Protein AF-A0A557QR91-F1 (afdb_monomer)

Nearest PDB structures (foldseek):
  4kzx-assembly1_a  TM=5.414E-01  e=2.200E-01  Oryctolagus cuniculus

Foldseek 3Di:
DDPPPPLVQQPQLDAQDPDDVSNVSNVVNNVVVVFAWFAAPPPRDTDTPSQWDPDWDWDWDQDPVGTDIDTGTHGPVRPDVVVVPPDDD

Organism: NCBI:txid1629404

Structure (mmCIF, N/CA/C/O backbone):
data_AF-A0A557QR91-F1
#
_entry.id   AF-A0A557QR91-F1
#
loop_
_atom_site.group_PDB
_atom_site.id
_atom_site.type_symbol
_atom_site.label_atom_id
_atom_site.label_alt_id
_atom_site.label_comp_id
_atom_site.label_asym_id
_atom_site.label_entity_id
_atom_site.label_seq_id
_atom_site.pdbx_PDB_ins_code
_atom_site.Cartn_x
_atom_site.Cartn_y
_atom_site.Cartn_z
_atom_site.occupancy
_atom_site.B_iso_or_equiv
_atom_site.auth_s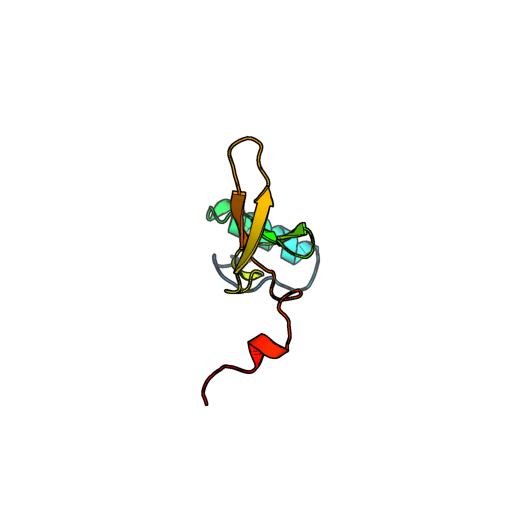eq_id
_atom_site.auth_comp_id
_atom_site.auth_asym_id
_atom_site.auth_atom_id
_atom_site.pdbx_PDB_model_num
ATOM 1 N N . MET A 1 1 ? 23.557 9.257 -34.140 1.00 37.56 1 MET A N 1
ATOM 2 C CA . MET A 1 1 ? 23.402 8.391 -32.955 1.00 37.56 1 MET A CA 1
ATOM 3 C C . MET A 1 1 ? 22.226 8.926 -32.166 1.00 37.56 1 MET A C 1
ATOM 5 O O . MET A 1 1 ? 22.362 9.963 -31.533 1.00 37.56 1 MET A O 1
ATOM 9 N N . ALA A 1 2 ? 21.056 8.310 -32.322 1.00 38.31 2 ALA A N 1
ATOM 10 C CA . ALA A 1 2 ? 19.893 8.634 -31.512 1.00 38.31 2 ALA A CA 1
ATOM 11 C C . ALA A 1 2 ? 20.053 7.885 -30.188 1.00 38.31 2 ALA A C 1
ATOM 13 O O . ALA A 1 2 ? 20.057 6.657 -30.170 1.00 38.31 2 ALA A O 1
ATOM 14 N N . CYS A 1 3 ? 20.263 8.620 -29.099 1.00 35.41 3 CYS A N 1
ATOM 15 C CA . CYS A 1 3 ? 20.089 8.077 -27.760 1.00 35.41 3 CYS A CA 1
ATOM 16 C C . CYS A 1 3 ? 18.578 7.994 -27.524 1.00 35.41 3 CYS A C 1
ATOM 18 O O . CYS A 1 3 ? 17.980 8.900 -26.948 1.00 35.41 3 CYS A O 1
ATOM 20 N N . GLU A 1 4 ? 17.949 6.959 -28.074 1.00 42.22 4 GLU A N 1
ATOM 21 C CA . GLU A 1 4 ? 16.585 6.591 -27.724 1.00 42.22 4 GLU A CA 1
ATOM 22 C C . GLU A 1 4 ? 16.660 6.087 -26.283 1.00 42.22 4 GLU A C 1
ATOM 24 O O . GLU A 1 4 ? 17.168 5.005 -25.999 1.00 42.22 4 GLU A O 1
ATOM 29 N N . LEU A 1 5 ? 16.283 6.954 -25.345 1.00 47.50 5 LEU A N 1
ATOM 30 C CA . LEU A 1 5 ? 16.027 6.562 -23.970 1.00 47.50 5 LEU A CA 1
ATOM 31 C C . LEU A 1 5 ? 14.871 5.565 -24.041 1.00 47.50 5 LEU A C 1
ATOM 33 O O . LEU A 1 5 ? 13.710 5.977 -24.060 1.00 47.50 5 LEU A O 1
ATOM 37 N N . GLU A 1 6 ? 15.185 4.270 -24.120 1.00 46.97 6 GLU A N 1
ATOM 38 C CA . GLU A 1 6 ? 14.276 3.201 -23.725 1.00 46.97 6 GLU A CA 1
ATOM 39 C C . GLU A 1 6 ? 13.943 3.449 -22.251 1.00 46.97 6 GLU A C 1
ATOM 41 O O . GLU A 1 6 ? 14.542 2.893 -21.335 1.00 46.97 6 GLU A O 1
ATOM 46 N N . GLN A 1 7 ? 13.012 4.374 -22.010 1.00 50.22 7 GLN A N 1
ATOM 47 C CA . GLN A 1 7 ? 12.280 4.453 -20.765 1.00 50.22 7 GLN A CA 1
ATOM 48 C C . GLN A 1 7 ? 11.565 3.117 -20.690 1.00 50.22 7 GLN A C 1
ATOM 50 O O . GLN A 1 7 ? 10.559 2.916 -21.377 1.00 50.22 7 GLN A O 1
ATOM 55 N N . ASN A 1 8 ? 12.172 2.187 -19.953 1.00 51.44 8 ASN A N 1
ATOM 56 C CA . ASN A 1 8 ? 11.668 0.853 -19.699 1.00 51.44 8 ASN A CA 1
ATOM 57 C C . ASN A 1 8 ? 10.193 1.017 -19.325 1.00 51.44 8 ASN A C 1
ATOM 59 O O . ASN A 1 8 ? 9.867 1.538 -18.259 1.00 51.44 8 ASN A O 1
ATOM 63 N N . THR A 1 9 ? 9.302 0.754 -20.282 1.00 56.53 9 THR A N 1
ATOM 64 C CA . THR A 1 9 ? 7.908 1.184 -20.195 1.00 56.53 9 THR A CA 1
ATOM 65 C C . THR A 1 9 ? 7.225 0.213 -19.254 1.00 56.53 9 THR A C 1
ATOM 67 O O . THR A 1 9 ? 6.653 -0.790 -19.682 1.00 56.53 9 THR A O 1
ATOM 70 N N . TYR A 1 10 ? 7.348 0.472 -17.951 1.00 58.44 10 TYR A N 1
ATOM 71 C CA . TYR A 1 10 ? 6.635 -0.270 -16.930 1.00 58.44 10 TYR A CA 1
ATOM 72 C C . TYR A 1 10 ? 5.153 -0.168 -17.265 1.00 58.44 10 TYR A C 1
ATOM 74 O O . TYR A 1 10 ? 4.562 0.916 -17.270 1.00 58.44 10 TYR A O 1
ATOM 82 N N . LYS A 1 11 ? 4.562 -1.306 -17.627 1.00 58.31 11 LYS A N 1
ATOM 83 C CA . LYS A 1 11 ? 3.145 -1.355 -17.955 1.00 58.31 11 LYS A CA 1
ATOM 84 C C . LYS A 1 11 ? 2.347 -0.993 -16.698 1.00 58.31 11 LYS A C 1
ATOM 86 O O . LYS A 1 11 ? 2.706 -1.411 -15.589 1.00 58.31 11 LYS A O 1
ATOM 91 N N . PRO A 1 12 ? 1.256 -0.224 -16.834 1.00 58.53 12 PRO A N 1
ATOM 92 C CA . PRO A 1 12 ? 0.367 0.018 -15.711 1.00 58.53 12 PRO A CA 1
ATOM 93 C C . PRO A 1 12 ? -0.169 -1.327 -15.204 1.00 58.53 12 PRO A C 1
ATOM 95 O O . PRO A 1 12 ? -0.787 -2.070 -15.964 1.00 58.53 12 PRO A O 1
ATOM 98 N N . GLY A 1 13 ? 0.107 -1.654 -13.939 1.00 60.81 13 GLY A N 1
ATOM 99 C CA . GLY A 1 13 ? -0.282 -2.938 -13.336 1.00 60.81 13 GLY A CA 1
ATOM 100 C C . GLY A 1 13 ? 0.819 -3.994 -13.172 1.00 60.81 13 GLY A C 1
ATOM 101 O O . GLY A 1 13 ? 0.530 -5.036 -12.592 1.00 60.81 13 GLY A O 1
ATOM 102 N N . ASP A 1 14 ? 2.053 -3.746 -13.615 1.00 70.62 14 ASP A N 1
ATOM 103 C CA . ASP A 1 14 ? 3.174 -4.671 -13.376 1.00 70.62 14 ASP A CA 1
ATOM 104 C C . ASP A 1 14 ? 3.558 -4.719 -11.876 1.00 70.62 14 ASP A C 1
ATOM 106 O O . ASP A 1 14 ? 3.436 -3.685 -11.201 1.00 70.62 14 ASP A O 1
ATOM 110 N N . PRO A 1 15 ? 3.991 -5.870 -11.317 1.00 68.00 15 PRO A N 1
ATOM 111 C CA . PRO A 1 15 ? 4.473 -5.945 -9.937 1.00 68.00 15 PRO A CA 1
ATOM 112 C C . PRO A 1 15 ? 5.636 -4.975 -9.686 1.00 68.00 15 PRO A C 1
ATOM 114 O O . PRO A 1 15 ? 6.464 -4.728 -10.558 1.00 68.00 15 PRO A O 1
ATOM 117 N N . ALA A 1 16 ? 5.697 -4.416 -8.475 1.00 76.50 16 ALA A N 1
ATOM 118 C CA . ALA A 1 16 ? 6.749 -3.472 -8.117 1.00 76.50 16 ALA A CA 1
ATOM 119 C C . ALA A 1 16 ? 8.134 -4.156 -8.187 1.00 76.50 16 ALA A C 1
ATOM 121 O O . ALA A 1 16 ? 8.304 -5.214 -7.568 1.00 76.50 16 ALA A O 1
ATOM 122 N N . PRO A 1 17 ? 9.112 -3.577 -8.909 1.00 79.19 17 PRO A N 1
ATOM 123 C CA . PRO A 1 17 ? 10.455 -4.137 -8.995 1.00 79.19 17 PRO A CA 1
ATOM 124 C C . PRO A 1 17 ? 11.192 -4.027 -7.655 1.00 79.19 17 PRO A C 1
ATOM 126 O O . 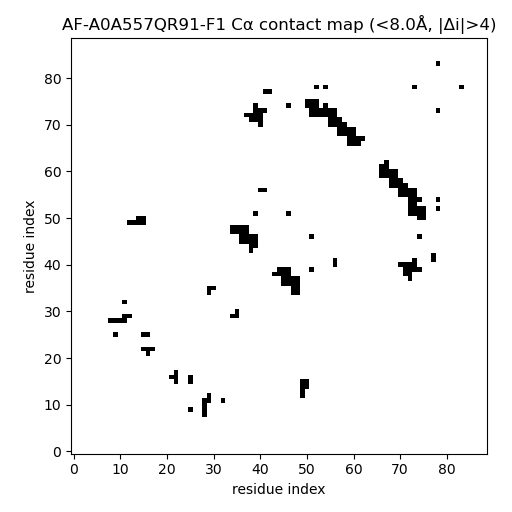PRO A 1 17 ? 10.891 -3.166 -6.822 1.00 79.19 17 PRO A O 1
ATOM 129 N N . ASP A 1 18 ? 12.187 -4.894 -7.464 1.00 71.12 18 ASP A N 1
ATOM 130 C CA . ASP A 1 18 ? 13.137 -4.760 -6.361 1.00 71.12 18 ASP A CA 1
ATOM 131 C C . ASP A 1 18 ? 14.209 -3.719 -6.730 1.00 71.12 18 ASP A C 1
ATOM 133 O O . ASP A 1 18 ? 14.704 -3.692 -7.859 1.00 71.12 18 ASP A O 1
ATOM 137 N N . GLY A 1 19 ? 14.543 -2.836 -5.786 1.00 78.62 19 GLY A N 1
ATOM 138 C CA . GLY A 1 19 ? 15.510 -1.753 -5.982 1.00 78.62 19 GLY A CA 1
ATOM 139 C C . GLY A 1 19 ? 14.892 -0.351 -5.988 1.00 78.62 19 GLY A C 1
ATOM 140 O O . GLY A 1 19 ? 13.847 -0.095 -6.577 1.00 78.62 19 GLY A O 1
ATOM 141 N N . TYR A 1 20 ? 15.573 0.589 -5.326 1.00 74.94 20 TYR A N 1
ATOM 142 C CA . TYR A 1 20 ? 15.078 1.952 -5.099 1.00 74.94 20 TYR A CA 1
ATOM 143 C C . TYR A 1 20 ? 14.841 2.732 -6.401 1.00 74.94 20 TYR A C 1
ATOM 145 O O . TYR A 1 20 ? 13.752 3.259 -6.598 1.00 74.94 20 TYR A O 1
ATOM 153 N N . LEU A 1 21 ? 15.827 2.773 -7.309 1.00 82.31 21 LEU A N 1
ATOM 154 C CA . LEU A 1 21 ? 15.701 3.513 -8.574 1.00 82.31 21 LEU A CA 1
ATOM 155 C C . LEU A 1 21 ? 14.547 2.976 -9.433 1.00 82.31 21 LEU A C 1
ATOM 157 O O . LEU A 1 21 ? 13.681 3.741 -9.846 1.00 82.31 21 LEU A O 1
ATOM 161 N N . ALA A 1 22 ? 14.492 1.653 -9.609 1.00 80.38 22 ALA A N 1
ATOM 162 C CA . ALA A 1 22 ? 13.446 1.002 -10.390 1.00 80.38 22 ALA A CA 1
ATOM 163 C C . ALA A 1 22 ? 12.055 1.208 -9.769 1.00 80.38 22 ALA A C 1
ATOM 165 O O . ALA A 1 22 ? 11.081 1.415 -10.490 1.00 80.38 22 ALA A O 1
ATOM 166 N N . TRP A 1 23 ? 11.955 1.201 -8.433 1.00 82.00 23 TRP A N 1
ATOM 167 C CA . TRP A 1 23 ? 10.705 1.502 -7.736 1.00 82.00 23 TRP A CA 1
ATOM 168 C C . TRP A 1 23 ? 10.242 2.937 -7.990 1.00 82.00 23 TRP A C 1
ATOM 170 O O . TRP A 1 23 ? 9.051 3.157 -8.192 1.00 82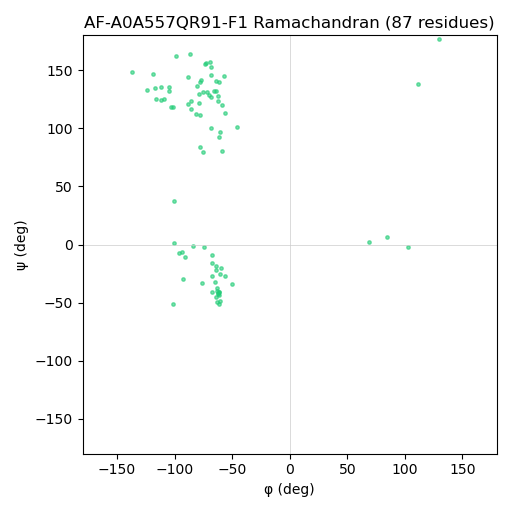.00 23 TRP A O 1
ATOM 180 N N . HIS A 1 24 ? 11.163 3.903 -8.016 1.00 82.00 24 HIS A N 1
ATOM 181 C CA . HIS A 1 24 ? 10.840 5.294 -8.328 1.00 82.00 24 HIS A CA 1
ATOM 182 C C . HIS A 1 24 ? 10.301 5.445 -9.755 1.00 82.00 24 HIS A C 1
ATOM 184 O O . HIS A 1 24 ? 9.218 5.999 -9.929 1.00 82.00 24 HIS A O 1
ATOM 190 N N . GLU A 1 25 ? 10.989 4.884 -10.750 1.00 81.69 25 GLU A N 1
ATOM 191 C CA . GLU A 1 25 ? 10.554 4.936 -12.154 1.00 81.69 25 GLU A CA 1
ATOM 192 C C . GLU A 1 25 ? 9.195 4.242 -12.359 1.00 81.69 25 GLU A C 1
ATOM 194 O O . GLU A 1 25 ? 8.304 4.757 -13.040 1.00 81.69 25 GLU A O 1
ATOM 199 N N . TRP A 1 26 ? 8.995 3.095 -11.707 1.00 82.25 26 TRP A N 1
ATOM 200 C CA . TRP A 1 26 ? 7.721 2.381 -11.706 1.00 82.25 26 TRP A CA 1
ATOM 201 C C . TRP A 1 26 ? 6.609 3.196 -11.030 1.00 82.25 26 TRP A C 1
ATOM 203 O O . TRP A 1 26 ? 5.513 3.317 -11.576 1.00 82.25 26 TRP A O 1
ATOM 213 N N . ALA A 1 27 ? 6.879 3.796 -9.869 1.00 81.38 27 ALA A N 1
ATOM 214 C CA . ALA A 1 27 ? 5.918 4.617 -9.139 1.00 81.38 27 ALA A CA 1
ATOM 215 C C . ALA A 1 27 ? 5.481 5.833 -9.970 1.00 81.38 27 ALA A C 1
ATOM 217 O O . ALA A 1 27 ? 4.291 6.150 -10.020 1.00 81.38 27 ALA A O 1
ATOM 218 N N . GLU A 1 28 ? 6.410 6.478 -10.679 1.00 81.56 28 GLU A N 1
ATOM 219 C CA . GLU A 1 28 ? 6.089 7.563 -11.607 1.00 81.56 28 GLU A CA 1
ATOM 220 C C . GLU A 1 28 ? 5.193 7.090 -12.760 1.00 81.56 28 GLU A C 1
ATOM 222 O O . GLU A 1 28 ? 4.198 7.753 -13.074 1.00 81.56 28 GLU A O 1
ATOM 227 N N . ALA A 1 29 ? 5.467 5.916 -13.339 1.00 81.31 29 ALA A N 1
ATOM 228 C CA . ALA A 1 29 ? 4.620 5.322 -14.372 1.00 81.31 29 ALA A CA 1
ATOM 229 C C . ALA A 1 29 ? 3.198 5.019 -13.859 1.00 81.31 29 ALA A C 1
ATOM 231 O O . ALA A 1 29 ? 2.216 5.345 -14.534 1.00 81.31 29 ALA A O 1
ATOM 232 N N . GLN A 1 30 ? 3.058 4.469 -12.646 1.00 79.06 30 GLN A N 1
ATOM 233 C CA . GLN A 1 30 ? 1.747 4.190 -12.047 1.00 79.06 30 GLN A CA 1
ATOM 234 C C . GLN A 1 30 ? 0.976 5.477 -11.708 1.00 79.06 30 GLN A C 1
ATOM 236 O O . GLN A 1 30 ? -0.228 5.561 -11.965 1.00 79.06 30 GLN A O 1
ATOM 241 N N . HIS A 1 31 ? 1.651 6.507 -11.185 1.00 78.62 31 HIS A N 1
ATOM 242 C CA . HIS A 1 31 ? 1.046 7.822 -10.957 1.00 78.62 31 HIS A CA 1
ATOM 243 C C . HIS A 1 31 ? 0.577 8.470 -12.266 1.00 78.62 31 HIS A C 1
ATOM 245 O O . HIS A 1 31 ? -0.532 9.006 -12.319 1.00 78.62 31 HIS A O 1
ATOM 251 N N . LYS A 1 32 ? 1.373 8.380 -13.339 1.00 79.31 32 LYS A N 1
ATOM 252 C CA . LYS A 1 32 ? 0.997 8.879 -14.670 1.00 79.31 32 LYS A CA 1
ATOM 253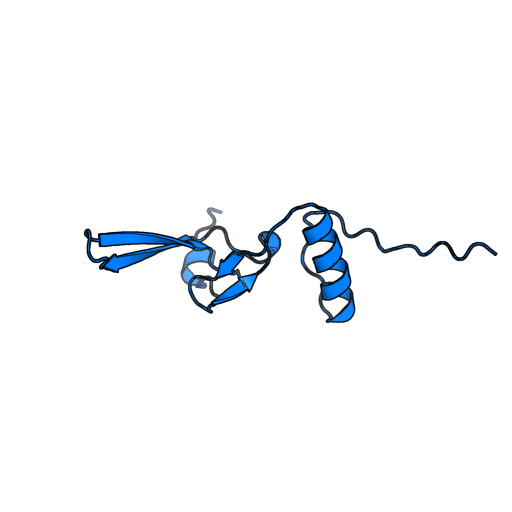 C C . LYS A 1 32 ? -0.192 8.118 -15.261 1.00 79.31 32 LYS A C 1
ATOM 255 O O . LYS A 1 32 ? -1.017 8.717 -15.944 1.00 79.31 32 LYS A O 1
ATOM 260 N N . ALA A 1 33 ? -0.319 6.830 -14.949 1.00 77.19 33 ALA A N 1
ATOM 261 C CA . ALA A 1 33 ? -1.481 6.011 -15.291 1.00 77.19 33 ALA A CA 1
ATOM 262 C C . ALA A 1 33 ? -2.726 6.297 -14.421 1.00 77.19 33 ALA A C 1
ATOM 264 O O . ALA A 1 33 ? -3.782 5.708 -14.644 1.00 77.19 33 ALA A O 1
ATOM 265 N N . GLY A 1 34 ? -2.632 7.201 -13.439 1.00 80.94 34 GLY A N 1
ATOM 266 C CA . GLY A 1 34 ? -3.752 7.613 -12.591 1.00 80.94 34 GLY A CA 1
ATOM 267 C C . GLY A 1 34 ? -4.015 6.701 -11.392 1.00 80.94 34 GLY A C 1
ATOM 268 O O . GLY A 1 34 ? -4.994 6.913 -10.670 1.00 80.94 34 GLY A O 1
ATOM 269 N N . LEU A 1 35 ? -3.154 5.712 -11.132 1.00 82.62 35 LEU A N 1
ATOM 270 C CA . LEU A 1 35 ? -3.252 4.910 -9.916 1.00 82.62 35 LEU A CA 1
ATOM 271 C C . LEU A 1 35 ? -2.826 5.747 -8.712 1.00 82.62 35 LEU A C 1
ATOM 273 O O . LEU A 1 35 ? -1.779 6.391 -8.709 1.00 82.62 35 LEU A O 1
ATOM 277 N N . ARG A 1 36 ? -3.650 5.722 -7.664 1.00 83.94 36 ARG A N 1
ATOM 278 C CA . ARG A 1 36 ? -3.371 6.420 -6.408 1.00 83.94 36 ARG A CA 1
ATOM 279 C C . ARG A 1 36 ? -2.946 5.440 -5.336 1.00 83.94 36 ARG A C 1
ATOM 281 O O . ARG A 1 36 ? -3.592 4.410 -5.133 1.00 83.94 36 ARG A O 1
ATOM 288 N N . GLN A 1 37 ? -1.902 5.817 -4.611 1.00 86.44 37 GLN A N 1
ATOM 289 C CA . GLN A 1 37 ? -1.509 5.125 -3.395 1.00 86.44 37 GLN A CA 1
ATOM 290 C C . GLN A 1 37 ? -2.641 5.207 -2.368 1.00 86.44 37 GLN A C 1
ATOM 292 O O . GLN A 1 37 ? -3.294 6.244 -2.223 1.00 86.44 37 GLN A O 1
ATOM 297 N N . LYS A 1 38 ? -2.871 4.110 -1.649 1.00 88.19 38 LYS A N 1
ATOM 298 C CA . LYS A 1 38 ? -3.788 4.067 -0.509 1.00 88.19 38 LYS A CA 1
ATOM 299 C C . LYS A 1 38 ? -3.010 3.684 0.740 1.00 88.19 38 LYS A C 1
ATOM 301 O O . LYS A 1 38 ? -2.042 2.923 0.684 1.00 88.19 38 LYS A O 1
ATOM 306 N N . GLN A 1 39 ? -3.433 4.230 1.871 1.00 89.31 39 GLN A N 1
ATOM 307 C CA . GLN A 1 39 ? -2.822 3.922 3.151 1.00 89.31 39 GLN A CA 1
ATOM 308 C C . GLN A 1 39 ? -3.261 2.535 3.625 1.00 89.31 39 GLN A C 1
ATOM 310 O O . GLN A 1 39 ? -4.450 2.221 3.638 1.00 89.31 39 GLN A O 1
ATOM 315 N N . CYS A 1 40 ? -2.296 1.713 4.034 1.00 89.75 40 CYS A N 1
ATOM 316 C CA . CYS A 1 40 ? -2.576 0.449 4.696 1.00 89.75 40 CYS A CA 1
ATOM 317 C C . CYS A 1 40 ? -3.182 0.701 6.083 1.00 89.75 40 CYS A C 1
ATOM 319 O O . CYS A 1 40 ? -2.562 1.375 6.906 1.00 89.75 40 CYS A O 1
ATOM 321 N N . GLY A 1 41 ? -4.332 0.091 6.380 1.00 84.81 41 GLY A N 1
ATOM 322 C CA . GLY A 1 41 ? -5.023 0.238 7.668 1.00 84.81 41 GLY A CA 1
ATOM 323 C C . GLY A 1 41 ? -4.255 -0.293 8.885 1.00 84.81 41 GLY A C 1
ATOM 324 O O . GLY A 1 41 ? -4.550 0.105 10.005 1.00 84.81 41 GLY A O 1
ATOM 325 N N . ARG A 1 42 ? -3.249 -1.157 8.678 1.00 84.12 42 ARG A N 1
ATOM 326 C CA . ARG A 1 42 ? -2.505 -1.824 9.764 1.00 84.12 42 ARG A CA 1
ATOM 327 C C . ARG A 1 42 ? -1.150 -1.204 10.067 1.00 84.12 42 ARG A C 1
ATOM 329 O O . ARG A 1 42 ? -0.849 -0.922 11.218 1.00 84.12 42 ARG A O 1
ATOM 336 N N . CYS A 1 43 ? -0.316 -1.018 9.045 1.00 88.25 43 CYS A N 1
ATOM 337 C CA . CYS A 1 43 ? 1.018 -0.432 9.218 1.00 88.25 43 CYS A CA 1
ATOM 338 C C . CYS A 1 43 ? 1.070 1.070 8.931 1.00 88.25 43 CYS A C 1
ATOM 340 O O . CYS A 1 43 ? 2.118 1.677 9.121 1.00 88.25 43 CYS A O 1
ATOM 342 N N . GLY A 1 44 ? -0.013 1.668 8.423 1.00 84.12 44 GLY A N 1
ATOM 343 C CA . GLY A 1 44 ? -0.064 3.092 8.093 1.00 84.12 44 GLY A CA 1
ATOM 344 C C . GLY A 1 44 ? 0.802 3.508 6.899 1.00 84.12 44 GLY A C 1
ATOM 345 O O . GLY A 1 44 ? 0.837 4.694 6.574 1.00 84.12 44 GLY A O 1
ATOM 346 N N . LEU A 1 45 ? 1.485 2.567 6.235 1.00 88.12 45 LEU A N 1
ATOM 347 C CA . LEU A 1 45 ? 2.304 2.846 5.056 1.00 88.12 45 LEU A CA 1
ATOM 348 C C . LEU A 1 45 ? 1.432 3.027 3.816 1.00 88.12 45 LEU A C 1
ATOM 350 O O . LEU A 1 45 ? 0.471 2.287 3.601 1.00 88.12 45 LEU A O 1
ATOM 354 N N . TRP A 1 46 ? 1.825 3.977 2.976 1.00 88.00 46 TRP A N 1
ATOM 355 C CA . TRP A 1 46 ? 1.227 4.192 1.667 1.00 88.00 46 TRP A CA 1
ATOM 356 C C . TRP A 1 46 ? 1.767 3.163 0.688 1.00 88.00 46 TRP A C 1
ATOM 358 O O . TRP A 1 46 ? 2.972 2.916 0.625 1.00 88.00 46 TRP A O 1
ATOM 368 N N . ARG A 1 47 ? 0.849 2.500 -0.007 1.00 87.69 47 ARG A N 1
ATOM 369 C CA . ARG A 1 47 ? 1.152 1.435 -0.956 1.00 87.69 47 ARG A CA 1
ATOM 370 C C . ARG A 1 47 ? 0.297 1.612 -2.194 1.00 87.69 47 ARG A C 1
ATOM 372 O O . ARG A 1 47 ? -0.832 2.107 -2.119 1.00 87.69 47 ARG A O 1
ATOM 379 N N . TYR A 1 48 ? 0.835 1.201 -3.330 1.00 87.38 48 TYR A N 1
ATOM 380 C CA . TYR A 1 48 ? 0.058 1.146 -4.557 1.00 87.38 48 TYR A CA 1
ATOM 381 C C . TYR A 1 48 ? -0.951 -0.008 -4.519 1.00 87.38 48 TYR A C 1
ATOM 383 O O . TYR A 1 48 ? -0.725 -0.984 -3.802 1.00 87.38 48 TYR A O 1
ATOM 391 N N . PRO A 1 49 ? -2.049 0.061 -5.293 1.00 84.25 49 PRO A N 1
ATOM 392 C CA . PRO A 1 49 ? -3.040 -1.014 -5.384 1.00 84.25 49 PRO A CA 1
ATOM 393 C C . PRO A 1 49 ? -2.438 -2.397 -5.666 1.00 84.25 49 PRO A C 1
ATOM 395 O O . PRO A 1 49 ? -2.907 -3.379 -5.109 1.00 84.25 49 PRO A O 1
ATOM 398 N N . GLN A 1 50 ? -1.359 -2.463 -6.448 1.00 83.50 50 GLN A N 1
ATOM 399 C CA . GLN A 1 50 ? -0.617 -3.683 -6.779 1.00 83.50 50 GLN A CA 1
ATOM 400 C C . GLN A 1 50 ? 0.124 -4.293 -5.573 1.00 83.50 50 GLN A C 1
ATOM 402 O O . GLN A 1 50 ? 0.369 -5.494 -5.531 1.00 83.50 50 GLN A O 1
ATOM 407 N N . GLU A 1 51 ? 0.490 -3.475 -4.584 1.00 84.00 51 GLU A N 1
ATOM 408 C CA . GLU A 1 51 ? 1.116 -3.912 -3.327 1.00 84.00 51 GLU A CA 1
ATOM 409 C C . GLU A 1 51 ? 0.085 -4.136 -2.201 1.00 84.00 51 GLU A C 1
ATOM 411 O O . GLU A 1 51 ? 0.428 -4.581 -1.092 1.00 84.00 51 GLU A O 1
ATOM 416 N N . LEU A 1 52 ? -1.179 -3.790 -2.458 1.00 86.38 52 LEU A N 1
ATOM 417 C CA . LEU A 1 52 ? -2.294 -4.015 -1.554 1.00 86.38 52 LEU A CA 1
ATOM 418 C C . LEU A 1 52 ? -2.897 -5.397 -1.802 1.00 86.38 52 LEU A C 1
ATOM 420 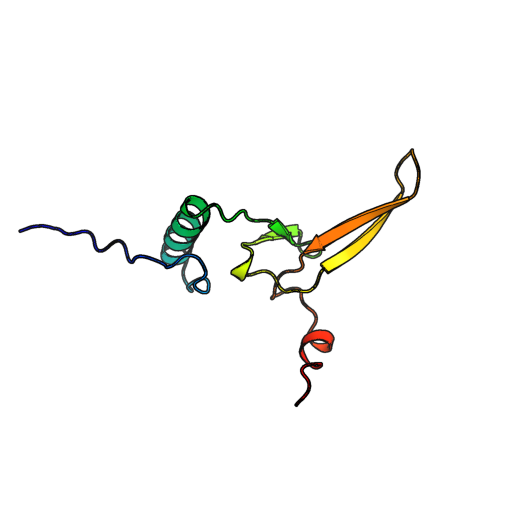O O . LEU A 1 52 ? -2.917 -5.913 -2.912 1.00 86.38 52 LEU A O 1
ATOM 424 N N . SER A 1 53 ? -3.342 -6.022 -0.721 1.00 85.06 53 SER A N 1
ATOM 425 C CA . SER A 1 53 ? -4.115 -7.254 -0.789 1.00 85.06 53 SER A CA 1
ATOM 426 C C . SER A 1 53 ? -5.598 -6.930 -0.946 1.00 85.06 53 SER A C 1
ATOM 428 O O . SER A 1 53 ? -6.028 -5.818 -0.641 1.00 85.06 53 SER A O 1
ATOM 430 N N . ASP A 1 54 ? -6.383 -7.928 -1.342 1.00 82.25 54 ASP A N 1
ATOM 431 C CA . ASP A 1 54 ? -7.848 -7.835 -1.365 1.00 82.25 54 ASP A CA 1
ATOM 432 C C . ASP A 1 54 ? -8.464 -7.739 0.049 1.00 82.25 54 ASP A C 1
ATOM 434 O O . ASP A 1 54 ? -9.645 -7.454 0.217 1.00 82.25 54 ASP A O 1
ATOM 438 N N . ALA A 1 55 ? -7.663 -7.937 1.106 1.00 83.62 55 ALA A N 1
ATOM 439 C CA . ALA A 1 55 ? -8.146 -7.791 2.470 1.00 83.62 55 ALA A CA 1
ATOM 440 C C . ALA A 1 55 ? -8.424 -6.320 2.814 1.00 83.62 55 ALA A C 1
ATOM 442 O O . ALA A 1 55 ? -7.555 -5.447 2.706 1.00 83.62 55 ALA A O 1
ATOM 443 N N . ILE A 1 56 ? -9.630 -6.084 3.322 1.00 84.56 56 ILE A N 1
ATOM 444 C CA . ILE A 1 56 ? -10.083 -4.807 3.864 1.00 84.56 56 ILE A CA 1
ATOM 445 C C . ILE A 1 56 ? -10.263 -4.972 5.373 1.00 84.56 56 ILE A C 1
ATOM 447 O O . ILE A 1 56 ? -10.990 -5.852 5.831 1.00 84.56 56 ILE A O 1
ATOM 451 N N . ASP A 1 57 ? -9.587 -4.126 6.146 1.00 83.12 57 ASP A N 1
ATOM 452 C CA . ASP A 1 57 ? -9.768 -4.032 7.592 1.00 83.12 57 ASP A CA 1
ATOM 453 C C . ASP A 1 57 ? -10.887 -3.029 7.865 1.00 83.12 57 ASP A C 1
ATOM 455 O O . ASP A 1 57 ? -10.808 -1.863 7.465 1.00 83.12 57 ASP A O 1
ATOM 459 N N . ARG A 1 58 ? -11.942 -3.486 8.540 1.00 85.94 58 ARG A N 1
ATOM 460 C CA . ARG A 1 58 ? -13.054 -2.638 8.961 1.00 85.94 58 ARG A CA 1
ATOM 461 C C . ARG A 1 58 ? -12.921 -2.354 10.448 1.00 85.94 58 ARG A C 1
ATOM 463 O O . ARG A 1 58 ? -13.004 -3.271 11.264 1.00 85.94 58 ARG A O 1
ATOM 470 N N . HIS A 1 59 ? -12.771 -1.083 10.801 1.00 80.50 59 HIS A N 1
ATOM 471 C CA . HIS A 1 59 ? -12.722 -0.648 12.194 1.00 80.50 59 HIS A CA 1
ATOM 472 C C . HIS A 1 59 ? -13.889 0.274 12.519 1.00 80.50 59 HIS A C 1
ATOM 474 O O . HIS A 1 59 ? -14.212 1.190 11.761 1.00 80.50 59 HIS A O 1
ATOM 480 N N . GLU A 1 60 ? -14.521 0.029 13.664 1.00 88.25 60 GLU A N 1
ATOM 481 C CA . GLU A 1 60 ? -15.540 0.916 14.211 1.00 88.25 60 GLU A CA 1
ATOM 482 C C . GLU A 1 60 ? -14.864 2.015 15.035 1.00 88.25 60 GLU A C 1
ATOM 484 O O . GLU A 1 60 ? -14.213 1.759 16.048 1.00 88.25 60 GLU A O 1
ATOM 489 N N . LEU A 1 61 ? -15.023 3.256 14.590 1.00 84.75 61 LEU A N 1
ATOM 490 C CA . LEU A 1 61 ? -14.569 4.449 15.286 1.00 84.75 61 LEU A CA 1
ATOM 491 C C . LEU A 1 61 ? -15.774 5.145 15.906 1.00 84.75 61 LEU A C 1
ATOM 493 O O . LEU A 1 61 ? -16.783 5.390 15.247 1.00 84.75 61 LEU A O 1
ATOM 497 N N . LYS A 1 62 ? -15.673 5.521 17.179 1.00 85.44 62 LYS A N 1
ATOM 498 C CA . LYS A 1 62 ? -16.707 6.337 17.821 1.00 85.44 62 LYS A CA 1
ATOM 499 C C . LYS A 1 62 ? -16.536 7.790 17.390 1.00 85.44 62 LYS A C 1
ATOM 501 O O . LYS A 1 62 ? -15.574 8.444 17.781 1.00 85.44 62 LYS A O 1
ATOM 506 N N . SER A 1 63 ? -17.477 8.298 16.599 1.00 86.31 63 SER A N 1
ATOM 507 C CA . SER A 1 63 ? -17.575 9.720 16.277 1.00 86.31 63 SER A CA 1
ATOM 508 C C . SER A 1 63 ? -18.625 10.397 17.159 1.00 86.31 63 SER A C 1
ATOM 510 O O . SER A 1 63 ? -19.515 9.758 17.719 1.00 86.31 63 SER A O 1
ATOM 512 N N . ARG A 1 64 ? -18.565 11.727 17.248 1.00 83.62 64 ARG A N 1
ATOM 513 C CA . ARG A 1 64 ? -19.500 12.555 18.029 1.00 83.62 64 ARG A CA 1
ATOM 514 C C . ARG A 1 64 ? -20.967 12.407 17.579 1.00 83.62 64 ARG A C 1
ATOM 516 O O . ARG A 1 64 ? -21.864 12.737 18.343 1.00 83.62 64 ARG A O 1
ATOM 523 N N . LYS A 1 65 ? -21.203 11.922 16.351 1.00 85.19 65 LYS A N 1
ATOM 524 C CA . LYS A 1 65 ? -22.531 11.659 15.758 1.00 85.19 65 LYS A CA 1
ATOM 525 C C . LYS A 1 65 ? -22.951 10.178 15.785 1.00 85.19 65 LYS A C 1
ATOM 527 O O . LYS A 1 65 ? -24.017 9.861 15.271 1.00 85.19 65 LYS A O 1
ATOM 532 N N . GLY A 1 66 ? -22.135 9.284 16.349 1.00 85.50 66 GLY A N 1
ATOM 533 C CA . GLY A 1 66 ? -22.376 7.837 16.364 1.00 85.50 66 GLY A CA 1
ATOM 534 C C . GLY A 1 66 ? -21.171 7.015 15.885 1.00 85.50 66 GLY A C 1
ATOM 535 O O . GLY A 1 66 ? -20.139 7.587 15.517 1.00 85.50 66 GLY A O 1
ATOM 536 N N . PRO A 1 67 ? -21.270 5.674 15.916 1.00 85.69 67 PRO A N 1
ATOM 537 C CA . PRO A 1 67 ? -20.228 4.793 15.397 1.00 85.69 67 PRO A CA 1
ATOM 538 C C . PRO A 1 67 ? -20.089 4.956 13.876 1.00 85.69 67 PRO A C 1
ATOM 540 O O . PRO A 1 67 ? -21.075 4.950 13.141 1.00 85.69 67 PRO A O 1
ATOM 543 N N . VAL A 1 68 ? -18.852 5.117 13.410 1.00 87.75 68 VAL A N 1
ATOM 544 C CA . VAL A 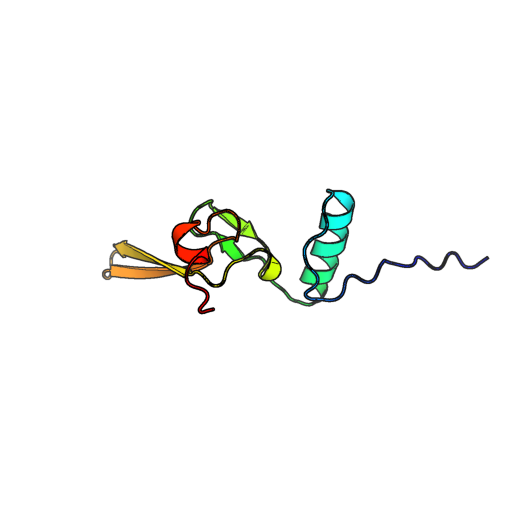1 68 ? -18.476 5.207 11.997 1.00 87.75 68 VAL A CA 1
ATOM 545 C C . VAL A 1 68 ? -17.597 4.014 11.675 1.00 87.75 68 VAL A C 1
ATOM 547 O O . VAL A 1 68 ? -16.571 3.798 12.315 1.00 87.75 68 VAL A O 1
ATOM 550 N N . PHE A 1 69 ? -17.985 3.250 10.663 1.00 87.25 69 PHE A N 1
ATOM 551 C CA . PHE A 1 69 ? -17.147 2.185 10.137 1.00 87.25 69 PHE A CA 1
ATOM 552 C C . PHE A 1 69 ? -16.187 2.767 9.108 1.00 87.25 69 PHE A C 1
ATOM 554 O O . PHE A 1 69 ? -16.623 3.393 8.144 1.00 87.25 69 PHE A O 1
ATOM 561 N N . VAL A 1 70 ? -14.891 2.563 9.320 1.00 86.38 70 VAL A N 1
ATOM 562 C CA . VAL A 1 70 ? -13.853 2.916 8.353 1.00 86.38 70 VAL A CA 1
ATOM 563 C C . VAL A 1 70 ? -13.280 1.635 7.781 1.00 86.38 70 VAL A C 1
ATOM 565 O O . VAL A 1 70 ? -12.855 0.746 8.518 1.00 86.38 70 VAL A O 1
ATOM 568 N N . GLU A 1 71 ? -13.309 1.558 6.458 1.00 88.62 71 GLU A N 1
ATOM 569 C CA . GLU A 1 71 ? -12.764 0.465 5.669 1.00 88.62 71 GLU A CA 1
ATOM 570 C C . GLU A 1 71 ? -11.419 0.904 5.094 1.00 88.62 71 GLU A C 1
ATOM 572 O O . GLU A 1 71 ? -11.343 1.872 4.334 1.00 88.62 71 GLU A O 1
ATOM 577 N N . SER A 1 72 ? -10.356 0.196 5.466 1.00 87.31 72 SER A N 1
ATOM 578 C CA . SER A 1 72 ? -8.993 0.497 5.033 1.00 87.31 72 SER A CA 1
ATOM 579 C C . SER A 1 72 ? -8.371 -0.730 4.368 1.00 87.31 72 SER A C 1
ATOM 581 O O . SER A 1 72 ? -8.444 -1.826 4.926 1.00 87.31 72 SER A O 1
ATOM 583 N N . PRO A 1 73 ? -7.726 -0.590 3.197 1.00 89.31 73 PRO A N 1
ATOM 584 C CA . PRO A 1 73 ? -7.069 -1.716 2.545 1.00 89.31 73 PRO A CA 1
ATOM 585 C C . PRO A 1 73 ? -5.850 -2.174 3.354 1.00 89.31 73 PRO A C 1
ATOM 587 O O . PRO A 1 73 ? -5.211 -1.382 4.050 1.00 89.31 73 PRO A O 1
ATOM 590 N N . VAL A 1 74 ? -5.491 -3.451 3.245 1.00 89.50 74 VAL A N 1
ATOM 591 C CA . VAL A 1 74 ? -4.328 -4.031 3.928 1.00 89.50 74 VAL A CA 1
ATOM 592 C C . VAL A 1 74 ? -3.266 -4.406 2.903 1.00 89.50 74 VAL A C 1
ATOM 594 O O . VAL A 1 74 ? -3.569 -4.998 1.872 1.00 89.50 74 VAL A O 1
ATOM 597 N N . CYS A 1 75 ? -2.000 -4.081 3.164 1.00 89.88 75 CYS A N 1
ATOM 598 C CA . CYS A 1 75 ? -0.911 -4.452 2.261 1.00 89.88 75 CYS A CA 1
ATOM 599 C C . CYS A 1 75 ? -0.571 -5.944 2.327 1.00 89.88 75 CYS A C 1
ATOM 601 O O . CYS A 1 75 ? -0.747 -6.588 3.363 1.00 89.88 75 CYS A O 1
ATOM 603 N N . LEU A 1 76 ? 0.000 -6.483 1.245 1.00 84.94 76 LEU A N 1
ATOM 604 C CA . LEU A 1 76 ? 0.379 -7.900 1.149 1.00 84.94 76 LEU A CA 1
ATOM 605 C C . LEU A 1 76 ? 1.325 -8.355 2.273 1.00 84.94 76 LEU A C 1
ATOM 607 O O . LEU A 1 76 ? 1.311 -9.531 2.637 1.00 84.94 76 LEU A O 1
ATOM 611 N N . LYS A 1 77 ? 2.121 -7.434 2.835 1.00 84.81 77 LYS A N 1
ATOM 612 C CA . LYS A 1 77 ? 3.025 -7.686 3.971 1.00 84.81 77 LYS A CA 1
ATOM 613 C C . LYS A 1 77 ? 2.300 -7.774 5.319 1.00 84.81 77 LYS A C 1
ATOM 615 O O . LYS A 1 77 ? 2.734 -8.521 6.185 1.00 84.81 77 LYS A O 1
ATOM 620 N N . CYS A 1 78 ? 1.220 -7.014 5.505 1.00 84.38 78 CYS A N 1
ATOM 621 C CA . CYS A 1 78 ? 0.420 -7.013 6.737 1.00 84.38 78 CYS A CA 1
ATOM 622 C C . CYS A 1 78 ? -0.739 -8.015 6.705 1.00 84.38 78 CYS A C 1
ATOM 624 O O . CYS A 1 78 ? -1.387 -8.244 7.731 1.00 84.38 78 CYS A O 1
ATOM 626 N N . MET A 1 79 ? -1.022 -8.586 5.533 1.00 80.06 79 MET A N 1
ATOM 627 C CA . MET A 1 79 ? -1.994 -9.657 5.386 1.00 80.06 79 MET A CA 1
ATOM 628 C C . MET A 1 79 ? -1.523 -10.881 6.191 1.00 80.06 79 MET A C 1
ATOM 630 O O . MET A 1 79 ? -0.412 -11.367 5.967 1.00 80.06 79 MET A O 1
ATOM 634 N N . PRO A 1 80 ? -2.329 -11.394 7.133 1.00 66.69 80 PRO A N 1
ATOM 635 C CA . PRO A 1 80 ? -1.900 -12.465 8.012 1.00 66.69 80 PRO A CA 1
ATOM 636 C C . PRO A 1 80 ? -1.954 -13.805 7.258 1.00 66.69 80 PRO A C 1
ATOM 638 O O . PRO A 1 80 ? -2.860 -14.064 6.462 1.00 66.69 80 PRO A O 1
ATOM 641 N N . ALA A 1 81 ? -0.954 -14.664 7.481 1.00 60.62 81 ALA A N 1
ATOM 642 C CA . ALA A 1 81 ? -0.768 -15.909 6.726 1.00 60.62 81 ALA A CA 1
ATOM 643 C C . ALA A 1 81 ? -1.952 -16.891 6.845 1.00 60.62 81 ALA A C 1
ATOM 645 O O . ALA A 1 81 ? -2.207 -17.669 5.930 1.00 60.62 81 ALA A O 1
ATOM 646 N N . ASN A 1 82 ? -2.727 -16.807 7.930 1.00 60.19 82 ASN A N 1
ATOM 647 C CA . ASN A 1 82 ? -3.934 -17.608 8.149 1.00 60.19 82 ASN A CA 1
ATOM 648 C C . ASN A 1 82 ? -5.091 -17.281 7.180 1.00 60.19 82 ASN A C 1
ATOM 650 O O . ASN A 1 82 ? -6.011 -18.085 7.059 1.00 60.19 82 ASN A O 1
ATOM 654 N N . VAL A 1 83 ? -5.046 -16.144 6.476 1.00 57.41 83 VAL A N 1
ATOM 655 C CA . VAL A 1 83 ? -6.014 -15.784 5.421 1.00 57.41 83 VAL A CA 1
ATOM 656 C C . VAL A 1 83 ? -5.520 -16.224 4.035 1.00 57.41 83 VAL A C 1
ATOM 658 O O . VAL A 1 83 ? -6.330 -16.611 3.198 1.00 57.41 83 VAL A O 1
ATOM 661 N N . ARG A 1 84 ? -4.197 -16.273 3.805 1.00 52.97 84 ARG A N 1
ATOM 662 C CA . ARG A 1 84 ? -3.598 -16.764 2.543 1.00 52.97 84 ARG A CA 1
ATOM 663 C C . ARG A 1 84 ? -3.874 -18.253 2.274 1.00 52.97 84 ARG A C 1
ATOM 665 O O . ARG A 1 84 ? -3.818 -18.678 1.128 1.00 52.97 84 ARG A O 1
ATOM 672 N N . ALA A 1 85 ? -4.179 -19.036 3.311 1.00 53.44 85 ALA A N 1
ATOM 673 C CA . ALA A 1 85 ? -4.368 -20.487 3.232 1.00 53.44 85 ALA A CA 1
ATOM 674 C C . ALA A 1 85 ? -5.780 -20.946 2.800 1.00 53.44 85 ALA A C 1
ATOM 676 O O . ALA A 1 85 ? -6.011 -22.147 2.701 1.00 53.44 85 ALA A O 1
ATOM 677 N N . LYS A 1 86 ? -6.733 -20.033 2.547 1.00 44.56 86 LYS A N 1
ATOM 678 C CA . LYS A 1 86 ? -8.086 -20.379 2.062 1.00 44.56 86 LYS A CA 1
ATOM 679 C C . LYS A 1 86 ? -8.262 -20.177 0.550 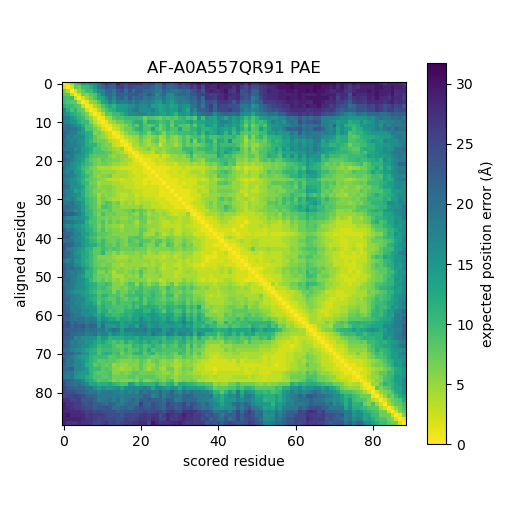1.00 44.56 86 LYS A C 1
ATOM 681 O O . LYS A 1 86 ? -9.324 -19.746 0.111 1.00 44.56 86 LYS A O 1
ATOM 686 N N . ALA A 1 87 ? -7.245 -20.480 -0.250 1.00 42.66 87 ALA A N 1
ATOM 687 C CA . ALA A 1 87 ? -7.476 -20.745 -1.668 1.00 42.66 87 ALA A CA 1
ATOM 688 C C . ALA A 1 87 ? -8.026 -22.182 -1.790 1.00 42.66 87 ALA A C 1
ATOM 690 O O . ALA A 1 87 ? -7.372 -23.099 -1.285 1.00 42.66 87 ALA A O 1
ATOM 691 N N . PRO A 1 88 ? -9.221 -22.408 -2.368 1.00 49.09 88 PRO A N 1
ATOM 692 C CA . PRO A 1 88 ? -9.685 -23.761 -2.640 1.00 49.09 88 PRO A CA 1
ATOM 693 C C . PRO A 1 88 ? -8.744 -24.402 -3.668 1.00 49.09 88 PRO A C 1
ATOM 695 O O . PRO A 1 88 ? -8.373 -23.764 -4.653 1.00 49.09 88 PRO A O 1
ATOM 698 N N . THR A 1 89 ? -8.316 -25.628 -3.367 1.00 46.22 8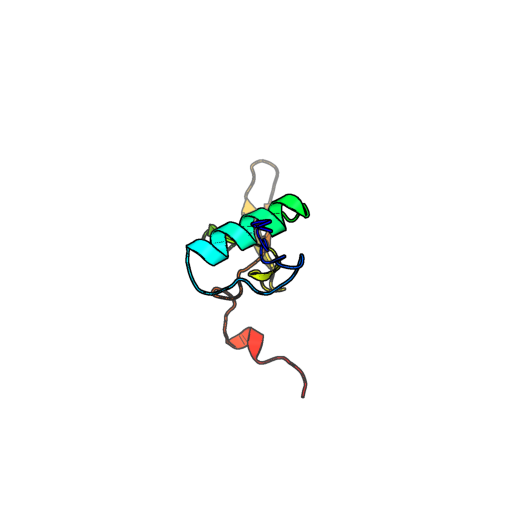9 THR A N 1
ATOM 699 C CA . THR A 1 89 ? -7.633 -26.536 -4.300 1.00 46.22 89 THR A CA 1
ATOM 700 C C . THR A 1 89 ? -8.543 -26.890 -5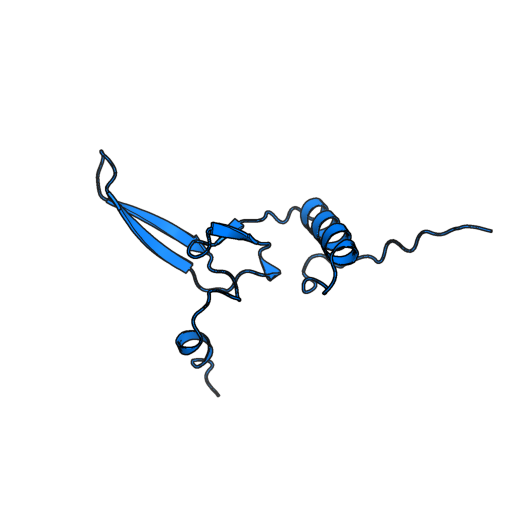.467 1.00 46.22 89 THR A C 1
ATOM 702 O O . THR A 1 89 ? -9.765 -27.025 -5.221 1.00 46.22 89 THR A O 1
#

Sequence (89 aa):
MACELEQNTYKPGDPAPDGYLAWHEWAEAQHKAGLRQKQCGRCGLWRYPQELSDAIDRHELKSRKGPVFVESPVCLKCMPANVRAKAPT

Secondary structure (DSSP, 8-state):
-----------TTPPPPSSHHHHHHHHHHHHHTT---EE-TTT--EE-GGGEEEEEEEEEEEETTEEEEEEEEEETTTS-HHHHT----

Mean predicted aligned error: 10.73 Å

Solvent-accessible surface area (backbone atoms only — not comparable to full-atom values): 5699 Å² total; per-residue (Å²): 135,83,83,74,78,77,67,76,75,61,56,79,86,61,78,84,58,86,55,73,70,55,34,51,57,43,49,52,42,32,47,74,69,67,55,64,67,45,55,17,64,80,82,65,48,74,35,44,68,85,53,38,38,94,51,64,48,75,45,80,42,85,46,100,91,46,81,42,79,46,78,24,44,27,30,57,86,74,52,56,70,85,65,71,70,72,65,86,130

pLDDT: mean 75.12, std 15.29, range [35.41, 89.88]

Radius of gyration: 17.67 Å; Cα contacts (8 Å, |Δi|>4): 106; chains: 1; bounding box: 46×39×51 Å